Protein AF-C8S2X2-F1 (afdb_monomer_lite)

Foldseek 3Di:
DVPVVVVVVVVLVVLVVVLVVLLVVLLVVQLVVLQVVVVVDPDDDDSVVSSVVSSVVVCVDVVVVVSVCSRVVVVVVVVVVVCVVPPD

Secondary structure (DSSP, 8-state):
-HHHHHHHHHHHHHHHHHHHHHHHHHHHHHHHHHHHHHHTS---S-HHHHHHHHHHHHHHSHHHHHHHHHHHHHHHHHHHHHHHHHH-

Structure (mmCIF, N/CA/C/O backbone):
data_AF-C8S2X2-F1
#
_entry.id   AF-C8S2X2-F1
#
loop_
_atom_site.group_PDB
_atom_site.id
_atom_site.type_symbol
_atom_site.label_atom_id
_atom_site.label_alt_id
_atom_site.label_comp_id
_atom_site.label_asym_id
_atom_site.label_entity_id
_atom_site.label_seq_id
_atom_site.pdbx_PDB_ins_code
_atom_site.Cartn_x
_atom_site.Cartn_y
_atom_site.Cartn_z
_atom_site.occupancy
_atom_site.B_iso_or_equiv
_atom_site.auth_seq_id
_atom_site.auth_comp_id
_atom_site.auth_asym_id
_atom_site.auth_atom_id
_atom_site.pdbx_PDB_model_num
ATOM 1 N N . MET A 1 1 ? 25.332 -10.732 -23.617 1.00 58.22 1 MET A N 1
ATOM 2 C CA . MET A 1 1 ? 23.876 -10.951 -23.432 1.00 58.22 1 MET A CA 1
ATOM 3 C C . MET A 1 1 ? 23.486 -11.316 -21.988 1.00 58.22 1 MET A C 1
ATOM 5 O O . MET A 1 1 ? 22.466 -10.827 -21.530 1.00 58.22 1 MET A O 1
ATOM 9 N N . MET A 1 2 ? 24.297 -12.064 -21.217 1.00 65.25 2 MET A N 1
ATOM 10 C CA . MET A 1 2 ? 23.956 -12.474 -19.830 1.00 65.25 2 MET A CA 1
ATOM 11 C C . MET A 1 2 ? 23.936 -11.348 -18.767 1.00 65.25 2 MET A C 1
ATOM 13 O O . MET A 1 2 ? 23.316 -11.508 -17.720 1.00 65.25 2 MET A O 1
ATOM 17 N N . GLY A 1 3 ? 24.596 -10.206 -19.008 1.00 77.38 3 GLY A N 1
ATOM 18 C CA . GLY A 1 3 ? 24.681 -9.106 -18.030 1.00 77.38 3 GLY A CA 1
ATOM 19 C C . GLY A 1 3 ? 23.374 -8.326 -17.838 1.00 77.38 3 GLY A C 1
ATOM 20 O O . GLY A 1 3 ? 22.969 -8.074 -16.707 1.00 77.38 3 GLY A O 1
ATOM 21 N N . ILE A 1 4 ? 22.678 -8.005 -18.936 1.00 77.00 4 ILE A N 1
ATOM 22 C CA . ILE A 1 4 ? 21.382 -7.299 -18.910 1.00 77.00 4 ILE A CA 1
ATOM 23 C C . ILE A 1 4 ? 20.305 -8.159 -18.245 1.00 77.00 4 ILE A C 1
ATOM 25 O O . ILE A 1 4 ? 19.582 -7.672 -17.382 1.00 77.00 4 ILE A O 1
ATOM 29 N N . LEU A 1 5 ? 20.253 -9.453 -18.575 1.00 79.12 5 LEU A N 1
ATOM 30 C CA . LEU A 1 5 ? 19.341 -10.411 -17.942 1.00 79.12 5 LEU A CA 1
ATOM 31 C C . LEU A 1 5 ? 19.512 -10.448 -16.418 1.00 79.12 5 LEU A C 1
ATOM 33 O O . LEU A 1 5 ? 18.526 -10.422 -15.688 1.00 79.12 5 LEU A O 1
ATOM 37 N N . ARG A 1 6 ? 20.758 -10.445 -15.928 1.00 81.31 6 ARG A N 1
ATOM 38 C CA . ARG A 1 6 ? 21.059 -10.437 -14.491 1.00 81.31 6 ARG A CA 1
ATOM 39 C C . ARG A 1 6 ? 20.628 -9.131 -13.810 1.00 81.31 6 ARG A C 1
ATOM 41 O O . ARG A 1 6 ? 20.078 -9.182 -12.715 1.00 81.31 6 ARG A O 1
ATOM 48 N N . LEU A 1 7 ? 20.832 -7.983 -14.459 1.00 84.62 7 LEU A N 1
ATOM 49 C CA . LEU A 1 7 ? 20.369 -6.674 -13.977 1.00 84.62 7 LEU A CA 1
ATOM 50 C C . LEU A 1 7 ? 18.842 -6.598 -13.881 1.00 84.62 7 LEU A C 1
ATOM 52 O O . LEU A 1 7 ? 18.325 -6.174 -12.852 1.00 84.62 7 LEU A O 1
ATOM 56 N N . ILE A 1 8 ? 18.131 -7.055 -14.916 1.00 84.50 8 ILE A N 1
ATOM 57 C CA .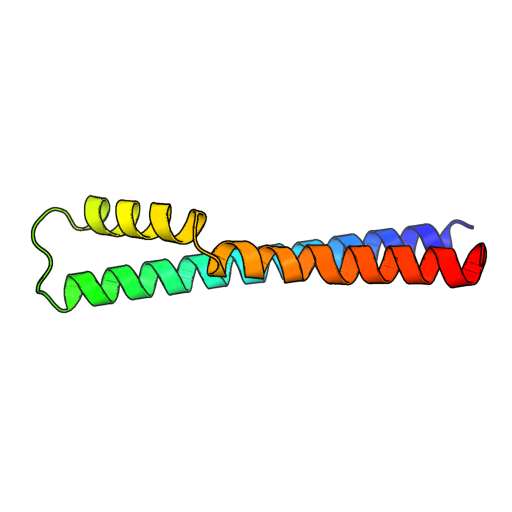 ILE A 1 8 ? 16.663 -7.120 -14.925 1.00 84.50 8 ILE A CA 1
ATOM 58 C C . ILE A 1 8 ? 16.176 -8.003 -13.779 1.00 84.50 8 ILE A C 1
ATOM 60 O O . ILE A 1 8 ? 15.308 -7.590 -13.013 1.00 84.50 8 ILE A O 1
ATOM 64 N N . LEU A 1 9 ? 16.771 -9.189 -13.621 1.00 84.81 9 LEU A N 1
ATOM 65 C CA . LEU A 1 9 ? 16.391 -10.125 -12.569 1.00 84.81 9 LEU A CA 1
ATOM 66 C C . LEU A 1 9 ? 16.557 -9.499 -11.177 1.00 84.81 9 LEU A C 1
ATOM 68 O O . LEU A 1 9 ? 15.623 -9.516 -10.380 1.00 84.81 9 LEU A O 1
ATOM 72 N N . PHE A 1 10 ? 17.713 -8.892 -10.894 1.00 86.88 10 PHE A N 1
ATOM 73 C CA . PHE A 1 10 ? 17.942 -8.222 -9.611 1.00 86.88 10 PHE A CA 1
ATOM 74 C C . PHE A 1 10 ? 17.046 -6.999 -9.405 1.00 86.88 10 PHE A C 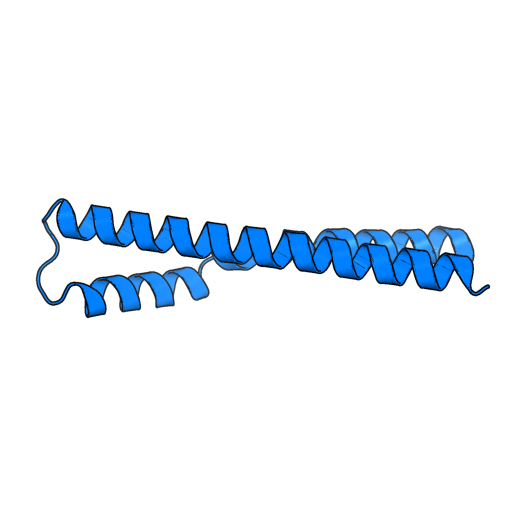1
ATOM 76 O O . PHE A 1 10 ? 16.575 -6.785 -8.289 1.00 86.88 10 PHE A O 1
ATOM 83 N N . GLY A 1 11 ? 16.762 -6.232 -10.460 1.00 87.88 11 GLY A N 1
ATOM 84 C CA . GLY A 1 11 ? 15.819 -5.116 -10.410 1.00 87.88 11 GLY A CA 1
ATOM 85 C C . GLY A 1 11 ? 14.412 -5.575 -10.026 1.00 87.88 11 GLY A C 1
ATOM 86 O O . GLY A 1 11 ? 13.817 -5.022 -9.103 1.00 87.88 11 GLY A O 1
ATOM 87 N N . PHE A 1 12 ? 13.911 -6.640 -10.657 1.00 87.75 12 PHE A N 1
ATOM 88 C CA . PHE A 1 12 ? 12.618 -7.237 -10.316 1.00 87.75 12 PHE A CA 1
ATOM 89 C C . PHE A 1 12 ? 12.583 -7.799 -8.897 1.00 87.75 12 PHE A C 1
ATOM 91 O O . PHE A 1 12 ? 11.587 -7.617 -8.197 1.00 87.75 12 PHE A O 1
ATOM 98 N N . VAL A 1 13 ? 13.656 -8.455 -8.448 1.00 90.69 13 VAL A N 1
ATOM 99 C CA . VAL A 1 13 ? 13.759 -8.947 -7.067 1.00 90.69 13 VAL A CA 1
ATOM 100 C C . VAL A 1 13 ? 13.695 -7.778 -6.084 1.00 90.69 13 VAL A C 1
ATOM 102 O O . VAL A 1 13 ? 12.880 -7.808 -5.166 1.00 90.69 13 VAL A O 1
ATOM 105 N N . GLY A 1 14 ? 14.476 -6.718 -6.306 1.00 90.81 14 GLY A N 1
ATOM 106 C CA . GLY A 1 14 ? 14.453 -5.519 -5.466 1.00 90.81 14 GLY A CA 1
ATOM 107 C C . GLY A 1 14 ? 13.078 -4.847 -5.438 1.00 90.81 14 GLY A C 1
ATOM 108 O O . GLY A 1 14 ? 12.559 -4.549 -4.364 1.00 90.81 14 GLY A O 1
ATOM 109 N N . LEU A 1 15 ? 12.439 -4.689 -6.601 1.00 91.12 15 LEU A N 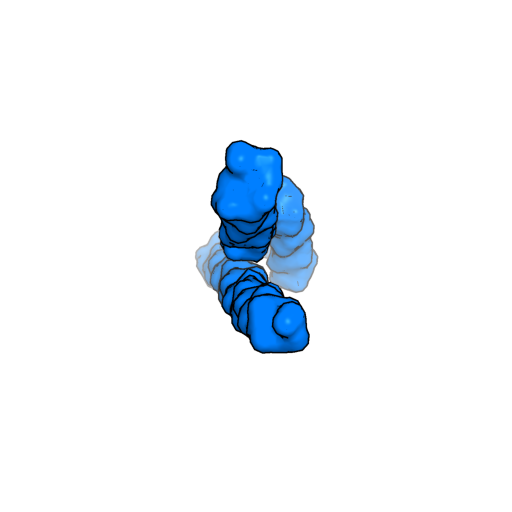1
ATOM 110 C CA . LEU A 1 15 ? 11.089 -4.132 -6.710 1.00 91.12 15 LEU A CA 1
ATOM 111 C C . LEU A 1 15 ? 10.058 -4.985 -5.960 1.00 91.12 15 LEU A C 1
ATOM 113 O O . LEU A 1 15 ? 9.184 -4.452 -5.282 1.00 91.12 15 LEU A O 1
ATOM 117 N N . THR A 1 16 ? 10.188 -6.310 -6.043 1.00 88.56 16 THR A N 1
ATOM 118 C CA . THR A 1 16 ? 9.324 -7.248 -5.318 1.00 88.56 16 THR A CA 1
ATOM 119 C C . THR A 1 16 ? 9.500 -7.095 -3.809 1.00 88.56 16 THR A C 1
ATOM 121 O O . THR A 1 16 ? 8.509 -7.027 -3.088 1.00 88.56 16 THR A O 1
ATOM 124 N N . VAL A 1 17 ? 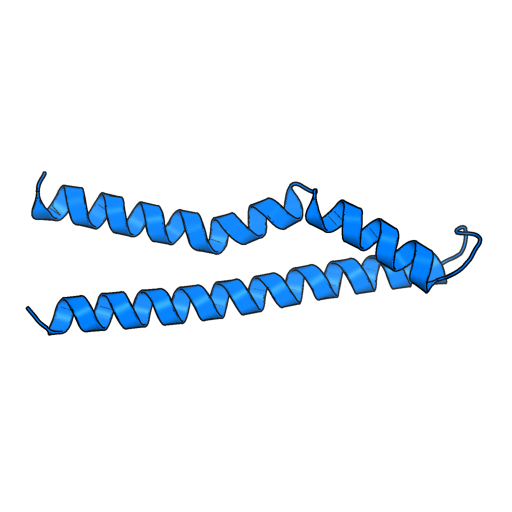10.740 -6.978 -3.321 1.00 93.12 17 VAL A N 1
ATOM 125 C CA . VAL A 1 17 ? 11.019 -6.743 -1.895 1.00 93.12 17 VAL A CA 1
ATOM 126 C C . VAL A 1 17 ? 10.376 -5.440 -1.425 1.00 93.12 17 VAL A C 1
ATOM 128 O O . VAL A 1 17 ? 9.656 -5.443 -0.429 1.00 93.12 17 VAL A O 1
ATOM 131 N N . VAL A 1 18 ? 10.567 -4.341 -2.161 1.00 92.25 18 VAL A N 1
ATOM 132 C CA . VAL A 1 18 ? 9.950 -3.045 -1.833 1.00 92.25 18 VAL A CA 1
ATOM 133 C C . VAL A 1 18 ? 8.427 -3.156 -1.813 1.00 92.25 18 VAL A C 1
ATOM 135 O O . VAL A 1 18 ? 7.793 -2.718 -0.855 1.00 92.25 18 VAL A O 1
ATOM 138 N N . PHE A 1 19 ? 7.832 -3.791 -2.822 1.00 91.69 19 PHE A N 1
ATOM 139 C CA . PHE A 1 19 ? 6.391 -4.008 -2.879 1.00 91.69 19 PHE A CA 1
ATOM 140 C C . PHE A 1 19 ? 5.869 -4.794 -1.669 1.00 91.69 19 PHE A C 1
ATOM 142 O O . PHE A 1 19 ? 4.867 -4.395 -1.071 1.00 91.69 19 PHE A O 1
ATOM 149 N N . VAL A 1 20 ? 6.545 -5.876 -1.270 1.00 91.56 20 VAL A N 1
ATOM 150 C CA . VAL A 1 20 ? 6.152 -6.668 -0.094 1.00 91.56 20 VAL A CA 1
ATOM 151 C C . VAL A 1 20 ? 6.251 -5.832 1.182 1.00 91.56 20 VAL A C 1
ATOM 153 O O . VAL A 1 20 ? 5.307 -5.832 1.972 1.00 91.56 20 VAL A O 1
ATOM 156 N N . LEU A 1 21 ? 7.335 -5.074 1.368 1.00 94.38 21 LEU A N 1
ATOM 157 C CA . LEU A 1 21 ? 7.513 -4.210 2.540 1.00 94.38 21 LEU A CA 1
ATOM 158 C C . LEU A 1 21 ? 6.405 -3.155 2.643 1.00 94.38 21 LEU A C 1
ATOM 160 O O . LEU A 1 21 ? 5.778 -3.023 3.694 1.00 94.38 21 LEU A O 1
ATOM 164 N N . VAL A 1 22 ? 6.107 -2.456 1.543 1.00 93.69 22 VAL A N 1
ATOM 165 C CA . VAL A 1 22 ? 5.021 -1.463 1.493 1.00 93.69 22 VAL A CA 1
ATOM 166 C C . VAL A 1 22 ? 3.666 -2.123 1.755 1.00 93.69 22 VAL A C 1
ATOM 168 O O . VAL A 1 22 ? 2.851 -1.582 2.501 1.00 93.69 22 VAL A O 1
ATOM 171 N N . SER A 1 23 ? 3.429 -3.314 1.198 1.00 89.88 23 SER A N 1
ATOM 172 C CA . SER A 1 23 ? 2.182 -4.061 1.399 1.00 89.88 23 SER A CA 1
ATOM 173 C C . SER A 1 23 ? 1.958 -4.448 2.857 1.00 89.88 23 SER A C 1
ATOM 175 O O . SER A 1 23 ? 0.849 -4.293 3.374 1.00 89.88 23 SER A O 1
ATOM 177 N N . ILE A 1 24 ? 3.004 -4.934 3.528 1.00 92.75 24 ILE A N 1
ATOM 178 C CA . ILE A 1 24 ? 2.954 -5.289 4.948 1.00 92.75 24 ILE A CA 1
ATOM 179 C C . ILE A 1 24 ? 2.729 -4.036 5.793 1.00 92.75 24 ILE A C 1
ATOM 181 O O . ILE A 1 24 ? 1.833 -4.033 6.636 1.00 92.75 24 ILE A O 1
ATOM 185 N N . TYR A 1 25 ? 3.484 -2.965 5.537 1.00 93.81 25 TYR A N 1
ATOM 186 C CA . TYR A 1 25 ? 3.359 -1.710 6.274 1.00 93.81 25 TYR A CA 1
ATOM 187 C C . TYR A 1 25 ? 1.944 -1.130 6.172 1.00 93.81 25 TYR A C 1
ATOM 189 O O . TYR A 1 25 ? 1.311 -0.865 7.191 1.00 93.81 25 TYR A O 1
ATOM 197 N N . ALA A 1 26 ? 1.397 -1.025 4.958 1.00 91.94 26 ALA A N 1
ATOM 198 C CA . ALA A 1 26 ? 0.052 -0.498 4.739 1.00 91.94 26 ALA A CA 1
ATOM 199 C C . ALA A 1 26 ? -1.021 -1.334 5.459 1.00 91.94 26 ALA A C 1
ATOM 201 O O . ALA A 1 26 ? -1.947 -0.789 6.061 1.00 91.94 26 ALA A O 1
ATOM 202 N N . ARG A 1 27 ? -0.872 -2.666 5.454 1.00 93.25 27 ARG A N 1
ATOM 203 C CA . ARG A 1 27 ? -1.765 -3.575 6.183 1.00 93.25 27 ARG A CA 1
ATOM 204 C C . ARG A 1 27 ? -1.648 -3.404 7.702 1.00 93.25 27 ARG A C 1
ATOM 206 O O . ARG A 1 27 ? -2.664 -3.477 8.389 1.00 93.25 27 ARG A O 1
ATOM 213 N N . SER A 1 28 ? -0.434 -3.195 8.211 1.00 94.44 28 SER A N 1
ATOM 214 C CA . SER A 1 28 ? -0.171 -2.972 9.635 1.00 94.44 28 SER A CA 1
ATOM 215 C C . SER A 1 28 ? -0.823 -1.683 10.123 1.00 94.44 28 SER A C 1
ATOM 217 O O . SER A 1 28 ? -1.562 -1.717 11.100 1.00 94.44 28 SER A O 1
ATOM 219 N N . VAL A 1 29 ? -0.615 -0.576 9.404 1.00 94.44 29 VAL A N 1
ATOM 220 C CA . VAL A 1 29 ? -1.189 0.735 9.747 1.00 94.44 29 VAL A CA 1
ATOM 221 C C . VAL A 1 29 ? -2.713 0.679 9.750 1.00 94.44 29 VAL A C 1
ATOM 223 O O . VAL A 1 29 ? -3.340 1.136 10.698 1.00 94.44 29 VAL A O 1
ATOM 226 N N . GLN A 1 30 ? -3.322 0.057 8.735 1.00 94.94 30 GLN A N 1
ATOM 227 C CA . GLN A 1 30 ? -4.777 -0.075 8.684 1.00 94.94 30 GLN A CA 1
ATOM 228 C C . GLN A 1 30 ? -5.329 -0.874 9.869 1.00 94.94 30 GLN A C 1
ATOM 230 O O . GLN A 1 30 ? -6.371 -0.518 10.418 1.00 94.94 30 GLN A O 1
ATOM 235 N N . ARG A 1 31 ? -4.655 -1.964 10.253 1.00 95.19 31 ARG A N 1
ATOM 236 C CA . ARG A 1 31 ? -5.067 -2.760 11.409 1.00 95.19 31 ARG A CA 1
ATOM 237 C C . ARG A 1 31 ? -4.939 -1.949 12.695 1.00 95.19 31 ARG A C 1
ATOM 239 O O . ARG A 1 31 ? -5.887 -1.913 13.464 1.00 95.19 31 ARG A O 1
ATOM 246 N N . GLU A 1 32 ? -3.818 -1.262 12.887 1.00 95.94 32 GLU A N 1
ATOM 247 C CA . GLU A 1 32 ? -3.587 -0.393 14.044 1.00 95.94 32 GLU A CA 1
ATOM 248 C C . GLU A 1 32 ? -4.640 0.722 14.148 1.00 95.94 32 GLU A C 1
ATOM 250 O O . GLU A 1 32 ? -5.106 1.039 15.238 1.00 95.94 32 GLU A O 1
ATOM 255 N N . GLU A 1 33 ? -5.056 1.302 13.023 1.00 94.56 33 GLU A N 1
ATOM 256 C CA . GLU A 1 33 ? -6.095 2.330 13.001 1.00 94.56 33 GLU A CA 1
ATOM 257 C C . GLU A 1 33 ? -7.473 1.771 13.387 1.00 94.56 33 GLU A C 1
ATOM 259 O O . GLU A 1 33 ? -8.191 2.408 14.154 1.00 94.56 33 GLU A O 1
ATOM 264 N N . LEU A 1 34 ? -7.819 0.559 12.935 1.00 95.31 34 LEU A N 1
ATOM 265 C CA . LEU A 1 34 ? -9.047 -0.134 13.355 1.00 95.31 34 LEU A CA 1
ATOM 266 C C . LEU A 1 34 ? -9.022 -0.483 14.846 1.00 95.31 34 LEU A C 1
ATOM 268 O O . LEU A 1 34 ? -10.021 -0.305 15.535 1.00 95.31 34 LEU A O 1
ATOM 272 N N . GLU A 1 35 ? -7.878 -0.948 15.343 1.00 95.19 35 GLU A N 1
ATOM 273 C CA . GLU A 1 35 ? -7.665 -1.226 16.761 1.00 95.19 35 GLU A CA 1
ATOM 274 C C . GLU A 1 35 ? -7.884 0.034 17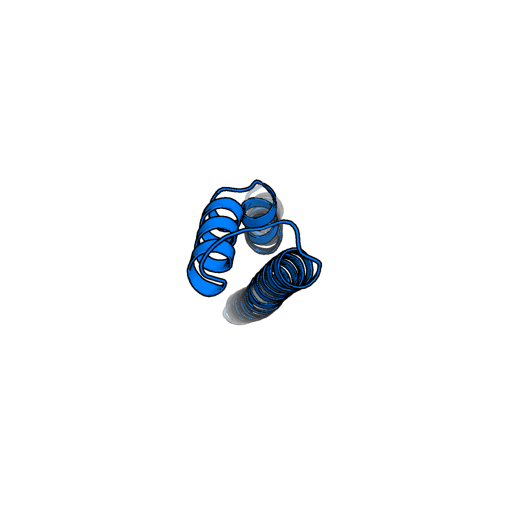.607 1.00 95.19 35 GLU A C 1
ATOM 276 O O . GLU A 1 35 ? -8.706 0.025 18.518 1.00 95.19 35 GLU A O 1
ATOM 281 N N . LYS A 1 36 ? -7.253 1.154 17.233 1.00 95.56 36 LYS A N 1
ATOM 282 C CA . LYS A 1 36 ? -7.440 2.445 17.912 1.00 95.56 36 LYS A CA 1
ATOM 283 C C . LYS A 1 36 ? -8.880 2.945 17.857 1.00 95.56 36 LYS A C 1
ATOM 285 O O . LYS A 1 36 ? -9.345 3.523 18.830 1.00 95.56 36 LYS A O 1
ATOM 290 N N . GLN A 1 37 ? -9.578 2.755 16.737 1.00 94.44 37 GLN A N 1
ATOM 291 C CA . GLN A 1 37 ? -10.984 3.150 16.608 1.00 94.44 37 GLN A CA 1
ATOM 292 C C . GLN A 1 37 ? -11.893 2.339 17.531 1.00 94.44 37 GLN A C 1
ATOM 294 O O . GLN A 1 37 ? -12.788 2.912 18.142 1.00 94.44 37 GLN A O 1
ATOM 299 N N . PHE A 1 38 ? -11.655 1.032 17.653 1.00 93.88 38 PHE A N 1
ATOM 300 C CA . PHE A 1 38 ? -12.398 0.192 18.587 1.00 93.88 38 PHE A CA 1
ATOM 301 C C . PHE A 1 38 ? -12.107 0.595 20.038 1.00 93.88 38 PHE A C 1
ATOM 303 O O . PHE A 1 38 ? -13.026 0.814 20.825 1.00 93.88 38 PHE A O 1
ATOM 310 N N . ASP A 1 39 ? -10.825 0.764 20.371 1.00 93.62 39 ASP A N 1
ATOM 311 C CA . ASP A 1 39 ? -10.373 1.096 21.724 1.00 93.62 39 ASP A CA 1
ATOM 312 C C . ASP A 1 39 ? -10.794 2.526 22.147 1.00 93.62 39 ASP A C 1
ATOM 314 O O . ASP A 1 39 ? -10.928 2.808 23.337 1.00 93.62 39 ASP A O 1
ATOM 318 N N . ALA A 1 40 ? -11.060 3.426 21.189 1.00 94.31 40 ALA A N 1
ATOM 319 C CA . ALA A 1 40 ? -11.619 4.761 21.433 1.00 94.31 40 ALA A CA 1
ATOM 320 C C . ALA A 1 40 ? -13.104 4.748 21.857 1.00 94.31 40 ALA A C 1
ATOM 322 O O . ALA A 1 40 ? -13.619 5.777 22.303 1.00 94.31 40 ALA A O 1
ATOM 323 N N . GLY A 1 41 ? -13.780 3.599 21.757 1.00 87.62 41 GLY A N 1
ATOM 324 C CA . GLY A 1 41 ? -15.189 3.432 22.098 1.00 87.62 41 GLY A CA 1
ATOM 325 C C . GLY A 1 41 ? -16.150 3.848 20.978 1.00 87.62 41 GLY A C 1
ATOM 326 O O . GLY A 1 41 ? -15.777 4.487 19.998 1.00 87.62 41 GLY A O 1
ATOM 327 N N . GLY A 1 42 ? -17.423 3.464 21.120 1.00 82.88 42 GLY A N 1
ATOM 328 C CA . GLY A 1 42 ? -18.471 3.726 20.120 1.00 82.88 42 GLY A CA 1
ATOM 329 C C . GLY A 1 42 ? -18.677 2.606 19.094 1.00 82.88 42 GLY A C 1
ATOM 330 O O . GLY A 1 42 ? -19.487 2.756 18.182 1.00 82.88 42 GLY A O 1
ATOM 331 N N . VAL A 1 43 ? -17.980 1.481 19.259 1.00 85.12 43 VAL A N 1
ATOM 332 C CA . VAL A 1 43 ? -18.195 0.249 18.498 1.00 85.12 43 VAL A CA 1
ATOM 333 C C . VAL A 1 43 ? -18.604 -0.847 19.478 1.00 85.12 43 VAL A C 1
ATOM 335 O O . VAL A 1 43 ? -17.831 -1.201 20.363 1.00 85.12 43 VAL A O 1
ATOM 338 N N . ASP A 1 44 ? -19.817 -1.374 19.320 1.00 84.44 44 ASP A N 1
ATOM 339 C CA . ASP A 1 44 ? -20.310 -2.501 20.113 1.00 84.44 44 ASP A CA 1
ATOM 340 C C . ASP A 1 44 ? -19.944 -3.839 19.458 1.00 84.44 44 ASP A C 1
ATOM 342 O O . ASP A 1 44 ? -19.957 -3.980 18.232 1.00 84.44 44 ASP A O 1
ATOM 346 N N . GLY A 1 45 ? -19.687 -4.851 20.288 1.00 89.25 45 GLY A N 1
ATOM 347 C CA . GLY A 1 45 ? -19.461 -6.228 19.852 1.00 89.25 45 GLY A CA 1
ATOM 348 C C . GLY A 1 45 ? -18.027 -6.712 20.042 1.00 89.25 45 GLY A C 1
ATOM 349 O O . GLY A 1 45 ? -17.282 -6.210 20.879 1.00 89.25 45 GLY A O 1
ATOM 350 N N . ASP A 1 46 ? -17.670 -7.753 19.292 1.00 94.12 46 ASP A N 1
ATOM 351 C CA . ASP A 1 46 ? -16.362 -8.397 19.382 1.00 94.12 46 ASP A CA 1
ATOM 352 C C . ASP A 1 46 ? -15.285 -7.622 18.602 1.00 94.12 46 ASP A C 1
ATOM 354 O O . ASP A 1 46 ? -15.478 -7.240 17.442 1.00 94.12 46 ASP A O 1
ATOM 358 N N . ARG A 1 47 ? -14.130 -7.412 19.244 1.00 92.44 47 ARG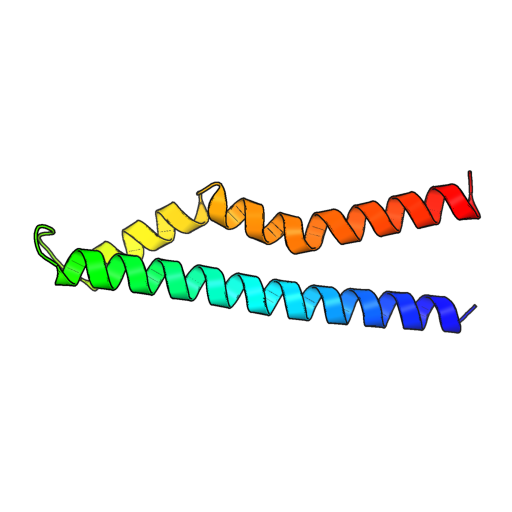 A N 1
ATOM 359 C CA . ARG A 1 47 ? -13.010 -6.638 18.688 1.00 92.44 47 ARG A CA 1
ATOM 360 C C . ARG A 1 47 ? -12.442 -7.289 17.430 1.00 92.44 47 ARG A C 1
ATOM 362 O O . ARG A 1 47 ? -12.159 -6.593 16.454 1.00 92.44 47 ARG A O 1
ATOM 369 N N . ASP A 1 48 ? -12.296 -8.611 17.433 1.00 94.00 48 ASP A N 1
ATOM 370 C CA . ASP A 1 48 ? -11.720 -9.336 16.303 1.00 94.00 48 ASP A CA 1
ATOM 371 C C . ASP A 1 48 ? -12.668 -9.323 15.102 1.00 94.00 48 ASP A C 1
ATOM 373 O O . ASP A 1 48 ? -12.224 -9.077 13.977 1.00 94.00 48 ASP A O 1
ATOM 377 N N . ALA A 1 49 ? -13.976 -9.466 15.333 1.00 95.00 49 ALA A N 1
ATOM 378 C CA . ALA A 1 49 ? -14.990 -9.334 14.290 1.00 95.00 49 ALA A CA 1
ATOM 379 C C . ALA A 1 49 ? -14.984 -7.938 13.634 1.00 95.00 49 ALA A C 1
ATOM 381 O O . ALA A 1 49 ? -15.053 -7.838 12.403 1.00 95.00 49 ALA A O 1
ATOM 382 N N . TYR A 1 50 ? -14.851 -6.862 14.423 1.00 94.44 50 TYR A N 1
ATOM 383 C CA . TYR A 1 50 ? -14.750 -5.492 13.901 1.00 94.44 50 TYR A CA 1
ATOM 384 C C . TYR A 1 50 ? -13.495 -5.298 13.042 1.00 94.44 50 TYR A C 1
ATOM 386 O O . TYR A 1 50 ? -13.570 -4.818 11.905 1.00 94.44 50 TYR A O 1
ATOM 394 N N . ILE A 1 51 ? -12.336 -5.719 13.556 1.00 94.56 51 ILE A N 1
ATOM 395 C CA . ILE A 1 51 ? -11.064 -5.604 12.838 1.00 94.56 51 ILE A CA 1
ATOM 396 C C . ILE A 1 51 ? -11.107 -6.436 11.554 1.00 94.56 51 ILE A C 1
ATOM 398 O O . ILE A 1 51 ? -10.683 -5.964 10.498 1.00 94.56 51 ILE A O 1
ATOM 402 N N . GLU A 1 52 ? -11.632 -7.661 11.592 1.00 94.81 52 GLU A N 1
ATOM 403 C CA . GLU A 1 52 ? -11.714 -8.513 10.409 1.00 94.81 52 GLU A CA 1
ATOM 404 C C . GLU A 1 52 ? -12.621 -7.914 9.326 1.00 94.81 52 GLU A C 1
ATOM 406 O O . GLU A 1 52 ? -12.247 -7.917 8.144 1.00 94.81 52 GLU A O 1
ATOM 411 N N . ALA A 1 53 ? -13.766 -7.344 9.713 1.00 94.75 53 ALA A N 1
ATOM 412 C CA . ALA A 1 53 ? -14.656 -6.631 8.804 1.00 94.75 53 ALA A CA 1
ATOM 413 C C . ALA A 1 53 ? -13.950 -5.429 8.153 1.00 94.75 53 ALA A C 1
ATOM 415 O O . ALA A 1 53 ? -13.868 -5.358 6.922 1.00 94.75 53 ALA A O 1
ATOM 416 N N . GLY A 1 54 ? -13.323 -4.557 8.949 1.00 94.19 54 GLY A N 1
ATOM 417 C CA . GLY A 1 54 ? -12.569 -3.411 8.429 1.00 94.19 54 GLY A CA 1
ATOM 418 C C . GLY A 1 54 ? -11.414 -3.828 7.509 1.00 94.19 54 GLY A C 1
ATOM 419 O O . GLY A 1 54 ? -11.160 -3.214 6.470 1.00 94.19 54 GLY A O 1
ATOM 420 N N . MET A 1 55 ? -10.750 -4.944 7.814 1.00 95.44 55 MET A N 1
ATOM 421 C CA . MET A 1 55 ? -9.687 -5.495 6.974 1.00 95.44 55 MET A CA 1
ATOM 422 C C . MET A 1 55 ? -10.211 -6.126 5.676 1.00 95.44 55 MET A C 1
ATOM 424 O O . MET A 1 55 ? -9.472 -6.167 4.684 1.00 95.44 55 MET A O 1
ATOM 428 N N . ARG A 1 56 ? -11.452 -6.634 5.636 1.00 94.69 56 ARG A N 1
ATOM 429 C CA . ARG A 1 56 ? -12.113 -7.074 4.391 1.00 94.69 56 ARG A CA 1
ATOM 430 C C . ARG A 1 56 ? -12.417 -5.889 3.483 1.00 94.69 56 ARG A C 1
ATOM 432 O O . ARG A 1 56 ? -12.179 -5.992 2.276 1.00 94.69 56 ARG A O 1
ATOM 439 N N . ASP A 1 57 ? -12.856 -4.776 4.054 1.00 93.00 57 ASP A N 1
ATOM 440 C CA . ASP A 1 57 ? -13.133 -3.552 3.304 1.00 93.00 57 ASP A CA 1
ATOM 441 C C . ASP A 1 57 ? -11.849 -2.909 2.786 1.00 93.00 57 ASP A C 1
ATOM 443 O O . ASP A 1 57 ? -11.761 -2.570 1.603 1.00 93.00 57 ASP A O 1
ATOM 447 N N . TYR A 1 58 ? -10.794 -2.873 3.607 1.00 91.75 58 TYR A N 1
ATOM 448 C CA . TYR A 1 58 ? -9.466 -2.445 3.169 1.00 91.75 58 TYR A CA 1
ATOM 449 C C . TYR A 1 58 ? -9.001 -3.210 1.925 1.00 91.75 58 TYR A C 1
ATOM 451 O O . TYR A 1 58 ? -8.564 -2.583 0.961 1.00 91.75 58 TYR A O 1
ATOM 459 N N . ARG A 1 59 ? -9.162 -4.543 1.886 1.00 89.25 59 ARG A N 1
ATOM 460 C CA . ARG A 1 59 ? -8.772 -5.363 0.721 1.00 89.25 59 ARG A CA 1
ATOM 461 C C . ARG A 1 59 ? -9.503 -4.978 -0.568 1.00 89.25 59 ARG A C 1
ATOM 463 O O . ARG A 1 59 ? -8.954 -5.169 -1.649 1.00 89.25 59 ARG A O 1
ATOM 470 N N . ARG A 1 60 ? -10.726 -4.450 -0.473 1.00 90.50 60 ARG A N 1
ATOM 471 C CA . ARG A 1 60 ? -11.520 -3.986 -1.626 1.00 90.50 60 ARG A CA 1
ATOM 472 C C . ARG A 1 60 ? -11.284 -2.512 -1.958 1.00 90.50 60 ARG A C 1
ATOM 474 O O . ARG A 1 60 ? -11.603 -2.080 -3.068 1.00 90.50 60 ARG A O 1
ATOM 481 N N . SER A 1 61 ? -10.723 -1.759 -1.017 1.00 90.50 61 SER A N 1
ATOM 482 C CA . SER A 1 61 ? -10.515 -0.321 -1.129 1.00 90.50 61 SER A CA 1
ATOM 483 C C . SER A 1 61 ? -9.513 0.062 -2.222 1.00 90.50 61 SER A C 1
ATOM 485 O O . SER A 1 61 ? -8.620 -0.701 -2.603 1.00 90.50 61 SER A O 1
ATOM 487 N N . LEU A 1 62 ? -9.624 1.308 -2.691 1.00 84.69 62 LEU A N 1
ATOM 488 C CA . LEU A 1 62 ? -8.639 1.905 -3.592 1.00 84.69 62 LEU A CA 1
ATOM 489 C C . LEU A 1 62 ? -7.239 1.940 -2.966 1.00 84.69 62 LEU A C 1
ATOM 491 O O . LEU A 1 62 ? -6.265 1.768 -3.686 1.00 84.69 62 LEU A O 1
ATOM 495 N N . ARG A 1 63 ? -7.124 2.082 -1.637 1.00 83.81 63 ARG A N 1
ATOM 496 C CA . ARG A 1 63 ? -5.832 2.105 -0.930 1.00 83.81 63 ARG A CA 1
ATOM 497 C C . ARG A 1 63 ? -5.050 0.808 -1.149 1.00 83.81 63 ARG A C 1
ATOM 499 O O . ARG A 1 63 ? -3.881 0.862 -1.517 1.00 83.81 63 ARG A O 1
ATOM 506 N N . ALA A 1 64 ? -5.710 -0.347 -1.040 1.00 87.06 64 ALA A N 1
ATOM 507 C CA . ALA A 1 64 ? -5.078 -1.635 -1.333 1.00 87.06 64 ALA A CA 1
ATOM 508 C C . ALA A 1 64 ? -4.681 -1.773 -2.814 1.00 87.06 64 ALA A C 1
ATOM 510 O O . ALA A 1 64 ? -3.649 -2.364 -3.124 1.00 87.06 64 ALA A O 1
ATOM 511 N N . LYS A 1 65 ? -5.457 -1.188 -3.738 1.00 87.44 65 LYS A N 1
ATOM 512 C CA . LYS A 1 65 ? -5.107 -1.152 -5.169 1.00 87.44 65 LYS A CA 1
ATOM 513 C C . LYS A 1 65 ? -3.931 -0.213 -5.468 1.00 87.44 65 LYS A C 1
ATOM 515 O O . LYS A 1 65 ? -3.134 -0.519 -6.346 1.00 87.44 65 LYS A O 1
ATOM 520 N N . LEU A 1 66 ? -3.779 0.893 -4.736 1.00 88.38 66 LEU A N 1
ATOM 521 C CA . LEU A 1 66 ? -2.649 1.819 -4.898 1.00 88.38 66 LEU A CA 1
ATOM 522 C C . LEU A 1 66 ? -1.313 1.159 -4.538 1.00 88.38 66 LEU A C 1
ATOM 524 O O . LEU A 1 66 ? -0.316 1.403 -5.210 1.00 88.38 66 LEU A O 1
ATOM 528 N N . VAL A 1 67 ? -1.290 0.270 -3.543 1.00 90.00 67 VAL A N 1
ATOM 529 C CA . VAL A 1 67 ? -0.083 -0.501 -3.202 1.00 90.00 67 VAL A CA 1
ATOM 530 C C . VAL A 1 67 ? 0.390 -1.352 -4.387 1.00 90.00 67 VAL A C 1
ATOM 532 O O . VAL A 1 67 ? 1.587 -1.425 -4.650 1.00 90.00 67 VAL A O 1
ATOM 535 N N . TRP A 1 68 ? -0.531 -1.921 -5.170 1.00 90.12 68 TRP A N 1
ATOM 536 C CA . TRP A 1 68 ? -0.188 -2.644 -6.401 1.00 90.12 68 TRP A CA 1
ATOM 537 C C . TRP A 1 68 ? 0.455 -1.758 -7.468 1.00 90.12 68 TRP A C 1
ATOM 539 O O . TRP A 1 68 ? 1.316 -2.238 -8.206 1.00 90.12 68 TRP A O 1
ATOM 549 N N . LEU A 1 69 ? 0.115 -0.466 -7.535 1.00 89.25 69 LEU A N 1
ATOM 550 C CA . LEU A 1 69 ? 0.743 0.451 -8.492 1.00 89.25 69 LEU A CA 1
ATOM 551 C C . LEU A 1 69 ? 2.242 0.611 -8.242 1.00 89.25 69 LEU A C 1
ATOM 553 O O . LEU A 1 69 ? 2.984 0.768 -9.207 1.00 89.25 69 LEU A O 1
ATOM 557 N N . VAL A 1 70 ? 2.697 0.498 -6.990 1.00 88.19 70 VAL A N 1
ATOM 558 C CA . VAL A 1 70 ? 4.129 0.548 -6.647 1.00 88.19 70 VAL A CA 1
ATOM 559 C C . VAL A 1 70 ? 4.914 -0.546 -7.375 1.00 88.19 70 VAL A C 1
ATOM 561 O O . VAL A 1 70 ? 6.074 -0.344 -7.711 1.00 88.19 70 VAL A O 1
ATOM 564 N N . TYR A 1 71 ? 4.280 -1.683 -7.672 1.00 87.38 71 TYR A N 1
ATOM 565 C CA . TYR A 1 71 ? 4.897 -2.773 -8.424 1.00 87.38 71 TYR A CA 1
ATOM 566 C C . TYR A 1 71 ? 4.611 -2.699 -9.928 1.00 87.38 71 TYR A C 1
ATOM 568 O O . TYR A 1 71 ? 5.510 -2.858 -10.757 1.00 87.38 71 TYR A O 1
ATOM 576 N N . VAL A 1 72 ? 3.353 -2.451 -10.296 1.00 88.56 72 VAL A N 1
ATOM 577 C CA . VAL A 1 72 ? 2.907 -2.496 -11.693 1.00 88.56 72 VAL A CA 1
ATOM 578 C C . VAL A 1 72 ? 3.477 -1.330 -12.497 1.00 88.56 72 VAL A C 1
ATOM 580 O O . VAL A 1 72 ? 3.969 -1.549 -13.601 1.00 88.56 72 VAL A O 1
ATOM 583 N N . VAL A 1 73 ? 3.461 -0.105 -11.958 1.00 89.88 73 VAL A N 1
ATOM 584 C CA . VAL A 1 73 ? 3.897 1.088 -12.702 1.00 89.88 73 VAL A CA 1
ATOM 585 C C . VAL A 1 73 ? 5.374 0.995 -13.094 1.00 89.88 73 VAL A C 1
ATOM 587 O O . VAL A 1 73 ? 5.654 1.119 -14.287 1.00 89.88 73 VAL A O 1
ATOM 590 N N . PRO A 1 74 ? 6.326 0.704 -12.183 1.00 85.69 74 PRO A N 1
ATOM 591 C CA . PRO A 1 74 ? 7.733 0.592 -12.569 1.00 85.69 74 PRO A CA 1
ATOM 592 C C . PRO A 1 74 ? 7.984 -0.550 -13.554 1.00 85.69 74 PRO A C 1
ATOM 594 O O . PRO A 1 74 ? 8.777 -0.395 -14.480 1.00 85.69 74 PRO A O 1
ATOM 597 N N . THR A 1 75 ? 7.271 -1.670 -13.398 1.00 89.12 75 THR A N 1
ATOM 598 C CA . THR A 1 75 ? 7.375 -2.823 -14.302 1.00 89.12 75 THR A CA 1
ATOM 599 C C . THR A 1 75 ? 6.948 -2.462 -15.726 1.00 89.12 75 THR A C 1
ATOM 601 O O . THR A 1 75 ? 7.663 -2.753 -16.686 1.00 89.12 75 THR A O 1
ATOM 604 N N . VAL A 1 76 ? 5.802 -1.789 -15.873 1.00 91.81 76 VAL A N 1
ATOM 605 C CA . VAL A 1 76 ? 5.282 -1.355 -17.177 1.00 91.81 76 VAL A CA 1
ATOM 606 C C . VAL A 1 76 ? 6.185 -0.294 -17.796 1.00 91.81 76 VAL A C 1
ATOM 608 O O . VAL A 1 76 ? 6.538 -0.416 -18.965 1.00 91.81 76 VAL A O 1
ATOM 611 N N . VAL A 1 77 ? 6.610 0.711 -17.021 1.00 91.31 77 VAL A N 1
ATOM 612 C CA . VAL A 1 77 ? 7.531 1.758 -17.494 1.00 91.31 77 VAL A CA 1
ATOM 613 C C . VAL A 1 77 ? 8.829 1.140 -18.008 1.00 91.31 77 VAL A C 1
ATOM 615 O O . VAL A 1 77 ? 9.265 1.471 -19.108 1.00 91.31 77 VAL A O 1
ATOM 618 N N . PHE A 1 78 ? 9.416 0.202 -17.260 1.00 88.69 78 PHE A N 1
ATOM 619 C CA . PHE A 1 78 ? 10.615 -0.506 -17.695 1.00 88.69 78 PHE A CA 1
ATOM 620 C C . PHE A 1 78 ? 10.385 -1.273 -19.005 1.00 88.69 78 PHE A C 1
ATOM 622 O O . PHE A 1 78 ? 11.188 -1.152 -19.927 1.00 88.69 78 PHE A O 1
ATOM 629 N N . GLY A 1 79 ? 9.281 -2.022 -19.115 1.00 88.50 79 GLY A N 1
ATOM 630 C CA . GLY A 1 79 ? 8.941 -2.772 -20.328 1.00 88.50 79 GLY A CA 1
ATOM 631 C C . GLY A 1 79 ? 8.748 -1.877 -21.556 1.00 88.50 79 GLY A C 1
ATOM 632 O O . GLY A 1 79 ? 9.270 -2.184 -22.627 1.00 88.50 79 GLY A O 1
ATOM 633 N N . VAL A 1 80 ? 8.061 -0.742 -21.393 1.00 91.75 80 VAL A N 1
ATOM 634 C CA . VAL A 1 80 ? 7.851 0.246 -22.462 1.00 91.75 80 VAL A CA 1
ATOM 635 C C . VAL A 1 80 ? 9.175 0.870 -22.900 1.00 91.75 80 VAL A C 1
ATOM 637 O O . VAL A 1 80 ? 9.465 0.890 -24.094 1.00 91.75 80 VAL A O 1
ATOM 640 N N . LEU A 1 81 ? 10.003 1.336 -21.958 1.00 89.31 81 LEU A N 1
ATOM 641 C CA . LEU A 1 81 ? 11.309 1.922 -22.277 1.00 89.31 81 LEU A CA 1
ATOM 642 C C . LEU A 1 81 ? 12.225 0.911 -22.967 1.00 89.31 81 LEU A C 1
ATOM 644 O O . LEU A 1 81 ? 12.881 1.244 -23.950 1.00 89.31 81 LEU A O 1
ATOM 648 N N . PHE A 1 82 ? 12.247 -0.332 -22.482 1.00 87.81 82 PHE A N 1
ATOM 649 C CA . PHE A 1 82 ? 13.017 -1.401 -23.104 1.00 87.81 82 PHE A CA 1
ATOM 650 C C . PHE A 1 82 ? 12.577 -1.634 -24.553 1.00 87.81 82 PHE A C 1
ATOM 652 O O . PHE A 1 82 ? 13.430 -1.718 -25.433 1.00 87.81 82 PHE A O 1
ATOM 659 N N . TYR A 1 83 ? 11.269 -1.689 -24.816 1.00 90.06 83 TYR A N 1
ATOM 660 C CA . TYR A 1 83 ? 10.753 -1.863 -26.171 1.00 90.06 83 TYR A CA 1
ATOM 661 C C . TYR A 1 83 ? 11.148 -0.699 -27.086 1.00 90.06 83 TYR A C 1
ATOM 663 O O . TYR A 1 83 ? 11.767 -0.929 -28.120 1.00 90.06 83 TYR A O 1
ATOM 671 N N . VAL A 1 84 ? 10.858 0.542 -26.681 1.00 94.31 84 VAL A N 1
ATOM 672 C CA . VAL A 1 84 ? 11.117 1.742 -27.495 1.00 94.31 84 VAL A CA 1
ATOM 673 C C . VAL A 1 84 ? 12.603 1.898 -27.818 1.00 94.31 84 VAL A C 1
ATOM 675 O O . VAL A 1 84 ? 12.948 2.225 -28.943 1.00 94.31 84 VAL A O 1
ATOM 678 N N . LEU A 1 85 ? 13.497 1.640 -26.860 1.00 90.50 85 LEU A N 1
ATOM 679 C CA . LEU A 1 85 ? 14.936 1.834 -27.067 1.00 90.50 85 LEU A CA 1
ATOM 680 C C . LEU A 1 85 ? 15.608 0.725 -27.890 1.00 90.50 85 LEU A C 1
ATOM 682 O O . LEU A 1 85 ? 16.711 0.941 -28.383 1.00 90.50 85 LEU A O 1
ATOM 686 N N . ASN A 1 86 ? 15.003 -0.464 -27.995 1.00 87.38 86 ASN A N 1
ATOM 687 C CA . ASN A 1 86 ? 15.611 -1.608 -28.690 1.00 87.38 86 ASN A CA 1
ATOM 688 C C . ASN A 1 86 ? 14.905 -1.970 -30.004 1.00 87.38 86 ASN A C 1
ATOM 690 O O . ASN A 1 86 ? 15.538 -2.540 -30.888 1.00 87.38 86 ASN A O 1
ATOM 694 N N . PHE A 1 87 ? 13.608 -1.682 -30.116 1.00 87.94 87 PHE A N 1
ATOM 695 C CA . PHE A 1 87 ? 12.750 -2.100 -31.229 1.00 87.94 87 PHE A CA 1
ATOM 696 C C . PHE A 1 87 ? 11.915 -0.950 -31.818 1.00 87.94 87 PHE A C 1
ATOM 698 O O . PHE A 1 87 ? 11.110 -1.201 -32.717 1.00 87.94 87 PHE A O 1
ATOM 705 N N . GLY A 1 88 ? 12.054 0.267 -31.281 1.00 68.62 88 GLY A N 1
ATOM 706 C CA . GLY A 1 88 ? 11.406 1.485 -31.775 1.00 68.62 88 GLY A CA 1
ATOM 707 C C . GLY A 1 88 ? 12.223 2.234 -32.816 1.00 68.62 88 GLY A C 1
ATOM 708 O O . GLY A 1 88 ? 13.431 1.940 -32.966 1.00 68.62 88 GLY A O 1
#

Sequence (88 aa):
MMGILRLILFGFVGLTVVFVLVSIYARSVQREELEKQFDAGGVDGDRDAYIEAGMRDYRRSLRAKLVWLVYVVPTVVFGVLFYVLNFG

pLDDT: mean 89.39, std 6.37, range [58.22, 95.94]

Radius of gyration: 19.31 Å; chains: 1; bounding box: 45×17×54 Å

Organism: NCBI:txid371731